Protein AF-A0A349FBI1-F1 (afdb_monomer_lite)

pLDDT: mean 96.88, std 2.59, range [74.94, 98.62]

Structure (mmCIF, N/CA/C/O back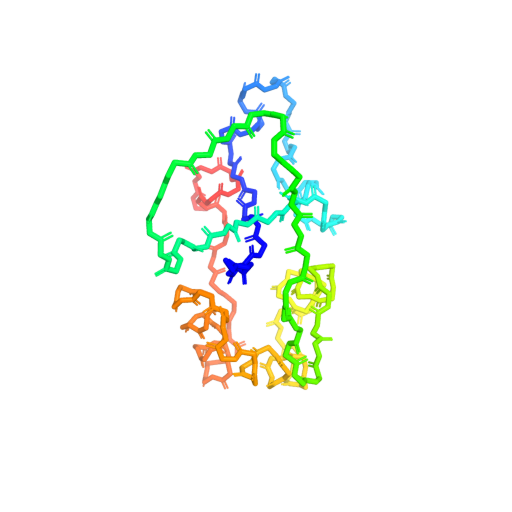bone):
data_AF-A0A349FBI1-F1
#
_entry.id   AF-A0A349FBI1-F1
#
loop_
_atom_site.group_PDB
_atom_site.id
_atom_site.type_symbol
_atom_site.label_atom_id
_atom_site.label_alt_id
_atom_site.label_comp_id
_atom_site.label_asym_id
_atom_site.label_entity_id
_atom_site.label_seq_id
_atom_site.pdbx_PDB_ins_code
_atom_site.Cartn_x
_atom_site.Cartn_y
_atom_site.Cartn_z
_atom_site.occupancy
_atom_site.B_iso_or_equiv
_atom_site.auth_seq_id
_atom_site.auth_comp_id
_atom_site.auth_asym_id
_atom_site.auth_atom_id
_atom_site.pdbx_PDB_model_num
ATOM 1 N N . GLU A 1 1 ? 2.404 -11.774 -8.872 1.00 97.81 1 GLU A N 1
ATOM 2 C CA . GLU A 1 1 ? 1.086 -11.315 -8.364 1.00 97.81 1 GLU A CA 1
ATOM 3 C C . GLU A 1 1 ? 1.246 -10.027 -7.566 1.00 97.81 1 GLU A C 1
ATOM 5 O O . GLU A 1 1 ? 2.185 -9.951 -6.780 1.00 97.81 1 GLU A O 1
ATOM 10 N N . VAL A 1 2 ? 0.395 -9.016 -7.785 1.00 98.19 2 VAL A N 1
ATOM 11 C CA . VAL A 1 2 ? 0.408 -7.776 -6.982 1.00 98.19 2 VAL A CA 1
ATOM 12 C C . VAL A 1 2 ? 0.009 -8.120 -5.550 1.00 98.19 2 VAL A C 1
ATOM 14 O O . VAL A 1 2 ? -1.074 -8.650 -5.333 1.00 98.19 2 VAL A O 1
ATOM 17 N N . SER A 1 3 ? 0.881 -7.839 -4.581 1.00 97.88 3 SER A N 1
ATOM 18 C CA . SER A 1 3 ? 0.675 -8.268 -3.192 1.00 97.88 3 SER A CA 1
ATOM 19 C C . SER A 1 3 ? 0.282 -7.144 -2.241 1.00 97.88 3 SER A C 1
ATOM 21 O O . SER A 1 3 ? -0.343 -7.408 -1.225 1.00 97.88 3 SER A O 1
ATOM 23 N N . GLN A 1 4 ? 0.721 -5.912 -2.495 1.00 98.25 4 GLN A N 1
ATOM 24 C CA . GLN A 1 4 ? 0.418 -4.747 -1.656 1.00 98.25 4 GLN A CA 1
ATOM 25 C C . GLN A 1 4 ? 0.873 -3.458 -2.349 1.00 98.25 4 GLN A C 1
ATOM 27 O O . GLN A 1 4 ? 1.809 -3.506 -3.160 1.00 98.25 4 GLN A O 1
ATOM 32 N N . PRO A 1 5 ? 0.319 -2.298 -1.969 1.00 98.25 5 PRO A N 1
ATOM 33 C CA . PRO A 1 5 ? 0.992 -1.031 -2.186 1.00 98.25 5 PRO A CA 1
ATOM 34 C C . PRO A 1 5 ? 2.360 -0.995 -1.498 1.00 98.25 5 PRO A C 1
ATOM 36 O O . PRO A 1 5 ? 2.612 -1.658 -0.481 1.00 98.25 5 PRO A O 1
ATOM 39 N N . ARG A 1 6 ? 3.272 -0.202 -2.052 1.00 97.88 6 ARG A N 1
ATOM 40 C CA . ARG A 1 6 ? 4.575 0.030 -1.431 1.00 97.88 6 ARG A CA 1
ATOM 41 C C . ARG A 1 6 ? 4.407 1.074 -0.332 1.00 97.88 6 ARG A C 1
ATOM 43 O O . ARG A 1 6 ? 4.075 2.212 -0.615 1.00 97.88 6 ARG A O 1
ATOM 50 N N . SER A 1 7 ? 4.681 0.725 0.919 1.00 97.44 7 SER A N 1
ATOM 51 C CA . SER A 1 7 ? 4.664 1.707 2.007 1.00 97.44 7 SER A CA 1
ATOM 52 C C . SER A 1 7 ? 5.851 2.674 1.854 1.00 97.44 7 SER A C 1
ATOM 54 O O . SER A 1 7 ? 7.000 2.214 1.827 1.00 97.44 7 SER A O 1
ATOM 56 N N . PRO A 1 8 ? 5.627 3.996 1.738 1.00 97.25 8 PRO A N 1
ATOM 57 C CA . PRO A 1 8 ? 6.712 4.972 1.744 1.00 97.25 8 PRO A CA 1
ATOM 58 C C . PRO A 1 8 ? 7.524 4.892 3.040 1.00 97.25 8 PRO A C 1
ATOM 60 O O . PRO A 1 8 ? 7.003 4.489 4.085 1.00 97.25 8 PRO A O 1
ATOM 63 N N . CYS A 1 9 ? 8.806 5.249 2.976 1.00 97.12 9 CYS A N 1
ATOM 64 C CA . CYS A 1 9 ? 9.685 5.253 4.139 1.00 97.12 9 CYS A CA 1
ATOM 65 C C . CYS A 1 9 ? 10.677 6.415 4.093 1.00 97.12 9 CYS A C 1
ATOM 67 O O . CYS A 1 9 ? 11.024 6.898 3.017 1.00 97.12 9 CYS A O 1
ATOM 69 N N . MET A 1 10 ? 11.173 6.805 5.262 1.00 96.75 10 MET A N 1
ATOM 70 C CA . MET A 1 10 ? 12.085 7.930 5.492 1.00 96.75 10 MET A CA 1
ATOM 71 C C . MET A 1 10 ? 13.345 7.931 4.607 1.00 96.75 10 MET A C 1
ATOM 73 O O . MET A 1 10 ? 13.846 8.986 4.224 1.00 96.75 10 MET A O 1
ATOM 77 N N . LYS A 1 11 ? 13.829 6.751 4.193 1.00 95.88 11 LYS A N 1
ATOM 78 C CA . LYS A 1 11 ? 14.963 6.638 3.258 1.00 95.88 11 LYS A CA 1
ATOM 79 C C . LYS A 1 11 ? 14.692 7.312 1.906 1.00 95.88 11 LYS A C 1
ATOM 81 O O . LYS A 1 11 ? 15.643 7.664 1.219 1.00 95.88 11 LYS A O 1
ATOM 86 N N . LEU A 1 12 ? 13.427 7.481 1.504 1.00 96.00 12 LEU A N 1
ATOM 87 C CA . LEU A 1 12 ? 13.064 8.252 0.311 1.00 96.00 12 LEU A CA 1
ATOM 88 C C . LEU A 1 12 ? 13.376 9.735 0.513 1.00 96.00 12 LEU A C 1
ATOM 90 O O . LEU A 1 12 ? 14.082 10.304 -0.312 1.00 96.00 12 LEU A O 1
ATOM 94 N N . SER A 1 13 ? 12.930 10.317 1.626 1.00 95.75 13 SER A N 1
ATOM 95 C CA . SER A 1 13 ? 13.224 11.705 1.994 1.00 95.75 13 SER A CA 1
ATOM 96 C C . SER A 1 13 ? 14.733 11.964 2.013 1.00 95.75 13 SER A C 1
ATOM 98 O O . SER A 1 13 ? 15.210 12.894 1.371 1.00 95.75 13 SER A O 1
ATOM 100 N N . GLN A 1 14 ? 15.508 11.062 2.634 1.00 95.56 14 GLN A N 1
ATOM 101 C CA . GLN A 1 14 ? 16.975 11.139 2.659 1.00 95.56 14 GLN A CA 1
ATOM 102 C C . GLN A 1 14 ? 17.606 11.034 1.267 1.00 95.56 14 GLN A C 1
ATOM 104 O O . GLN A 1 14 ? 18.472 11.830 0.919 1.00 95.56 14 GLN A O 1
ATOM 109 N N . ARG A 1 15 ? 17.181 10.050 0.462 1.00 96.56 15 ARG A N 1
ATOM 110 C CA . ARG A 1 15 ? 17.745 9.806 -0.874 1.00 96.56 15 ARG A CA 1
ATOM 111 C C . ARG A 1 15 ? 17.572 11.005 -1.800 1.00 96.56 15 ARG A C 1
ATOM 113 O O . ARG A 1 15 ? 18.438 11.239 -2.636 1.00 96.56 15 ARG A O 1
ATOM 120 N N . TRP A 1 16 ? 16.449 11.706 -1.682 1.00 96.25 16 TRP A N 1
ATOM 121 C CA . TRP A 1 16 ? 16.109 12.827 -2.554 1.00 96.25 16 TRP A CA 1
ATOM 122 C C . TRP A 1 16 ? 16.430 1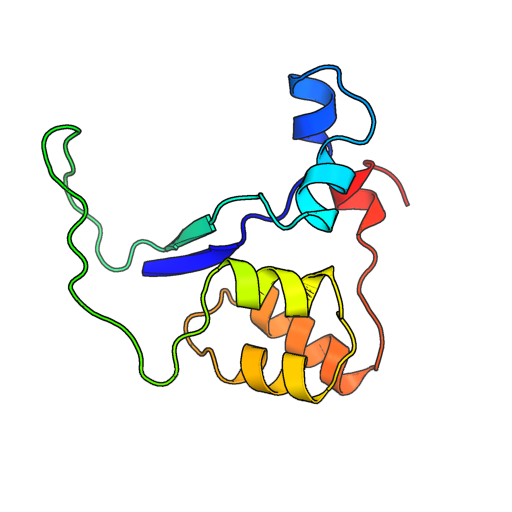4.194 -1.943 1.00 96.25 16 TRP A C 1
ATOM 124 O O . TRP A 1 16 ? 16.330 15.191 -2.648 1.00 96.25 16 TRP A O 1
ATOM 134 N N . GLY A 1 17 ? 16.828 14.252 -0.668 1.00 96.25 17 GLY A N 1
ATOM 135 C CA . GLY A 1 17 ? 17.081 15.513 0.033 1.00 96.25 17 GLY A CA 1
ATOM 136 C C . GLY A 1 17 ? 15.826 16.374 0.201 1.00 96.25 17 GLY A C 1
ATOM 137 O O . GLY A 1 17 ? 15.936 17.590 0.307 1.00 96.25 17 GLY A O 1
ATOM 138 N N . VAL A 1 18 ? 14.642 15.753 0.193 1.00 96.81 18 VAL A N 1
ATOM 139 C CA . VAL A 1 18 ? 13.347 16.432 0.331 1.00 96.81 18 VAL A CA 1
ATOM 140 C C . VAL A 1 18 ? 12.733 16.012 1.659 1.00 96.81 18 VAL A C 1
ATOM 142 O O . VAL A 1 18 ? 12.358 14.852 1.844 1.00 96.81 18 VAL A O 1
ATOM 145 N N . GLU A 1 19 ? 12.668 16.949 2.600 1.00 94.50 19 GLU A N 1
ATOM 146 C CA . GLU A 1 19 ? 12.025 16.740 3.895 1.00 94.50 19 GLU A CA 1
ATOM 147 C C . GLU A 1 19 ? 10.539 16.399 3.711 1.00 94.50 19 GLU A C 1
ATOM 149 O O . GLU A 1 19 ? 9.891 16.904 2.802 1.00 94.50 19 GLU A O 1
ATOM 154 N N . GLY A 1 20 ? 10.008 15.485 4.527 1.00 95.25 20 GLY A N 1
ATOM 155 C CA . GLY A 1 20 ? 8.595 15.093 4.453 1.00 95.25 20 GLY A CA 1
ATOM 156 C C . GLY A 1 20 ? 8.193 14.251 3.235 1.00 95.25 20 GLY A C 1
ATOM 157 O O . GLY A 1 20 ? 7.088 13.726 3.221 1.00 95.25 20 GLY A O 1
ATOM 158 N N . PHE A 1 21 ? 9.079 14.001 2.264 1.00 96.81 21 PHE A N 1
ATOM 159 C CA . PHE A 1 21 ? 8.693 13.346 1.006 1.00 96.81 21 PHE A CA 1
ATOM 160 C C . PHE A 1 21 ? 8.024 11.969 1.176 1.00 96.81 21 PHE A C 1
ATOM 162 O O . PHE A 1 21 ? 7.103 11.608 0.445 1.00 96.81 21 PHE A O 1
ATOM 169 N N . SER A 1 22 ? 8.463 11.179 2.156 1.00 97.12 22 SER A N 1
ATOM 170 C CA . SER A 1 22 ? 7.822 9.914 2.528 1.00 97.12 22 SER A CA 1
ATOM 171 C C . SER A 1 22 ? 6.370 10.080 2.996 1.00 97.12 22 SER A C 1
ATOM 173 O O . SER A 1 22 ? 5.553 9.208 2.698 1.00 97.12 22 SER A O 1
ATOM 175 N N . ILE A 1 23 ? 6.062 11.158 3.719 1.00 97.25 23 ILE A N 1
ATOM 176 C CA . ILE A 1 23 ? 4.718 11.503 4.195 1.00 97.25 23 ILE A CA 1
ATOM 177 C C . ILE A 1 23 ? 3.868 11.917 3.001 1.00 97.25 23 ILE A C 1
ATOM 179 O O . ILE A 1 23 ? 2.864 11.265 2.731 1.00 97.25 23 ILE A O 1
ATOM 183 N N . ASP A 1 24 ? 4.349 12.875 2.205 1.00 97.12 24 ASP A N 1
ATOM 184 C CA . ASP A 1 24 ? 3.630 13.378 1.031 1.00 97.12 24 ASP A CA 1
ATOM 185 C C . ASP A 1 24 ? 3.235 12.240 0.084 1.00 97.12 24 ASP A C 1
ATOM 187 O O . ASP A 1 24 ? 2.091 12.140 -0.355 1.00 97.12 24 ASP A O 1
ATOM 191 N N . MET A 1 25 ? 4.172 11.325 -0.201 1.00 97.19 25 MET A N 1
ATOM 192 C CA . MET A 1 25 ? 3.917 10.155 -1.045 1.00 97.19 25 MET A CA 1
ATOM 193 C C . MET A 1 25 ? 2.830 9.228 -0.487 1.00 97.19 25 MET A C 1
ATOM 195 O O . MET A 1 25 ? 2.134 8.574 -1.271 1.00 97.19 25 MET A O 1
ATOM 199 N N . GLN A 1 26 ? 2.728 9.113 0.839 1.00 97.75 26 GLN A N 1
ATOM 200 C CA . GLN A 1 26 ? 1.696 8.313 1.489 1.00 97.75 26 GLN A CA 1
ATOM 201 C C . GLN A 1 26 ? 0.345 9.019 1.412 1.00 97.75 26 GLN A C 1
ATOM 203 O O . GLN A 1 26 ? -0.627 8.391 0.996 1.00 97.75 26 GLN A O 1
ATOM 208 N N . ASP A 1 27 ? 0.311 10.305 1.747 1.00 96.88 27 ASP A N 1
ATOM 209 C CA . ASP A 1 27 ? -0.910 11.107 1.821 1.00 96.88 27 ASP A CA 1
ATOM 210 C C . ASP A 1 27 ? -1.611 11.179 0.463 1.00 96.88 27 ASP A C 1
ATOM 212 O O . ASP A 1 27 ? -2.824 10.999 0.369 1.00 96.88 27 ASP A O 1
ATOM 216 N N . VAL A 1 28 ? -0.847 11.322 -0.626 1.00 96.19 28 VAL A N 1
ATOM 217 C CA . VAL A 1 28 ? -1.412 11.329 -1.987 1.00 96.19 28 VAL A CA 1
ATOM 218 C C . VAL A 1 28 ? -1.540 9.936 -2.611 1.00 96.19 28 VAL A C 1
ATOM 220 O O . VAL A 1 28 ? -1.902 9.818 -3.782 1.00 96.19 28 VAL A O 1
ATOM 223 N N . SER A 1 29 ? -1.214 8.866 -1.875 1.00 96.50 29 SER A N 1
ATOM 224 C CA . SER A 1 29 ? -1.324 7.469 -2.325 1.00 96.50 29 SER A CA 1
ATOM 225 C C . SER A 1 29 ? -0.540 7.118 -3.607 1.00 96.50 29 SER A C 1
ATOM 227 O O . SER A 1 29 ? -0.838 6.132 -4.288 1.00 96.50 29 SER A O 1
ATOM 229 N N . ARG A 1 30 ? 0.513 7.879 -3.943 1.00 94.75 30 ARG A N 1
ATOM 230 C CA . ARG A 1 30 ? 1.351 7.677 -5.147 1.00 94.75 30 ARG A CA 1
ATOM 231 C C . ARG A 1 30 ? 2.653 6.961 -4.813 1.00 94.75 30 ARG A C 1
ATOM 233 O O . ARG A 1 30 ? 3.746 7.501 -4.961 1.00 94.75 30 ARG A O 1
ATOM 240 N N . CYS A 1 31 ? 2.537 5.718 -4.367 1.00 93.06 31 CYS A N 1
ATOM 241 C CA . CYS A 1 31 ? 3.675 4.963 -3.849 1.00 93.06 31 CYS A CA 1
ATOM 242 C C . CYS A 1 31 ? 4.083 3.744 -4.695 1.00 93.06 31 CYS A C 1
ATOM 244 O O . CYS A 1 31 ? 5.144 3.167 -4.459 1.00 93.06 31 CYS A O 1
ATOM 246 N N . GLY A 1 32 ? 3.298 3.380 -5.714 1.00 97.00 32 GLY A N 1
ATOM 247 C CA . GLY A 1 32 ? 3.503 2.156 -6.493 1.00 97.00 32 GLY A CA 1
ATOM 248 C C . GLY A 1 32 ? 3.110 0.899 -5.709 1.00 97.00 32 GLY A C 1
ATOM 249 O O . GLY A 1 32 ? 2.424 0.965 -4.689 1.00 97.00 32 GLY A O 1
ATOM 250 N N . TRP A 1 33 ? 3.535 -0.272 -6.178 1.00 98.38 33 TRP A N 1
ATOM 251 C CA . TRP A 1 33 ? 3.167 -1.558 -5.579 1.00 98.38 33 TRP A CA 1
ATOM 252 C C . TRP A 1 33 ? 4.314 -2.563 -5.619 1.00 98.38 33 TRP A C 1
ATOM 254 O O . TRP A 1 33 ? 5.321 -2.369 -6.299 1.00 98.38 33 TRP A O 1
ATOM 264 N N . LEU A 1 34 ? 4.150 -3.641 -4.858 1.00 98.38 34 LEU A N 1
ATOM 265 C CA . LEU A 1 34 ? 5.071 -4.769 -4.808 1.00 98.38 34 LEU A CA 1
ATOM 266 C C . LEU A 1 34 ? 4.413 -6.017 -5.395 1.00 98.38 34 LEU A C 1
ATOM 268 O O . LEU A 1 34 ? 3.194 -6.201 -5.303 1.00 98.38 34 LEU A O 1
ATOM 272 N N . TYR A 1 35 ? 5.245 -6.885 -5.962 1.00 98.25 35 TYR A N 1
ATOM 273 C CA . TYR A 1 35 ? 4.845 -8.209 -6.413 1.00 98.25 35 TYR A CA 1
ATOM 274 C C . TYR A 1 35 ? 5.380 -9.280 -5.468 1.00 98.25 35 TYR A C 1
ATOM 276 O O . TYR A 1 35 ? 6.518 -9.195 -5.008 1.00 98.25 35 TYR A O 1
ATOM 284 N N . ARG A 1 36 ? 4.599 -10.343 -5.265 1.00 97.94 36 ARG A N 1
ATOM 285 C CA . ARG A 1 36 ? 5.142 -11.645 -4.866 1.00 97.94 36 ARG A CA 1
ATOM 286 C C . ARG A 1 36 ? 5.407 -12.503 -6.100 1.00 97.94 36 ARG A C 1
ATOM 288 O O . ARG A 1 36 ? 4.615 -12.493 -7.054 1.00 97.94 36 ARG A O 1
ATOM 295 N N . VAL A 1 37 ? 6.503 -13.254 -6.058 1.00 98.12 37 VAL A N 1
ATOM 296 C CA . VAL A 1 37 ? 6.840 -14.265 -7.063 1.00 98.12 37 VAL A CA 1
ATOM 297 C C . VAL A 1 37 ? 6.006 -15.508 -6.768 1.00 98.12 37 VAL A C 1
ATOM 299 O O . VAL A 1 37 ? 6.162 -16.110 -5.712 1.00 98.12 37 VAL A O 1
ATOM 302 N N . ILE A 1 38 ? 5.095 -15.853 -7.678 1.00 97.69 38 ILE A N 1
ATOM 303 C CA . ILE A 1 38 ? 4.277 -17.074 -7.573 1.00 97.69 38 ILE A CA 1
ATOM 304 C C . ILE A 1 38 ? 5.083 -18.281 -8.046 1.00 97.69 38 ILE A C 1
ATOM 306 O O . ILE A 1 38 ? 5.120 -19.309 -7.382 1.00 97.69 38 ILE A O 1
ATOM 310 N N . GLN A 1 39 ? 5.783 -18.113 -9.166 1.00 98.06 39 GLN A N 1
ATOM 311 C CA . GLN A 1 39 ? 6.671 -19.107 -9.740 1.00 98.06 39 GLN A CA 1
ATOM 312 C C . GLN A 1 39 ? 7.959 -18.404 -10.192 1.00 98.06 39 GLN A C 1
ATOM 314 O O . GLN A 1 39 ? 7.876 -17.454 -10.974 1.00 98.06 39 GLN A O 1
ATOM 319 N N . PRO A 1 40 ? 9.138 -18.811 -9.691 1.00 98.44 40 PRO A N 1
ATOM 320 C CA . PRO A 1 40 ? 10.416 -18.310 -10.186 1.00 98.44 40 PRO A CA 1
ATOM 321 C C . PRO A 1 40 ? 10.659 -18.712 -11.646 1.00 98.44 40 PRO A C 1
ATOM 323 O O . PRO A 1 40 ? 10.210 -19.765 -12.095 1.00 98.44 40 PRO A O 1
ATOM 326 N N . GLY A 1 41 ? 11.415 -17.894 -12.374 1.00 97.69 41 GLY A N 1
ATOM 327 C CA . GLY A 1 41 ? 11.758 -18.140 -13.770 1.00 97.69 41 GLY A CA 1
ATOM 328 C C . GLY A 1 41 ? 12.679 -17.060 -14.330 1.00 97.69 41 GLY A C 1
ATOM 329 O O . GLY A 1 41 ? 13.019 -16.101 -13.634 1.00 97.69 41 GLY A O 1
ATOM 330 N N . MET A 1 42 ? 13.083 -17.230 -15.587 1.00 98.19 42 MET A N 1
ATOM 331 C CA . MET A 1 42 ? 13.860 -16.231 -16.321 1.00 98.19 42 MET A CA 1
ATOM 332 C C . MET A 1 42 ? 12.938 -15.124 -16.837 1.00 98.19 42 MET A C 1
ATOM 334 O O . MET A 1 42 ? 11.819 -15.402 -17.262 1.00 98.19 42 MET A O 1
ATOM 338 N N . VAL A 1 43 ? 13.418 -13.883 -16.805 1.00 97.44 43 VAL A N 1
ATOM 339 C CA . VAL A 1 43 ? 12.709 -12.701 -17.315 1.00 97.44 43 VAL A CA 1
ATOM 340 C C . VAL A 1 43 ? 13.662 -11.842 -18.140 1.00 97.44 43 VAL A C 1
ATOM 342 O O . VAL A 1 43 ? 14.861 -11.803 -17.853 1.00 97.44 43 VAL A O 1
ATOM 345 N N . SER A 1 44 ? 13.134 -11.132 -19.133 1.00 98.25 44 SER A N 1
ATOM 346 C CA . SER A 1 44 ? 13.877 -10.177 -19.957 1.00 98.25 44 SER A CA 1
ATOM 347 C C . SER A 1 44 ? 13.202 -8.808 -19.983 1.00 98.25 44 SER A C 1
ATOM 349 O O . SER A 1 44 ? 11.991 -8.692 -19.828 1.00 98.25 44 SER A O 1
ATOM 351 N N . VAL A 1 45 ? 13.979 -7.757 -20.258 1.00 97.88 45 VAL A N 1
ATOM 352 C CA . VAL A 1 45 ? 13.447 -6.408 -20.539 1.00 97.88 45 VAL A CA 1
ATOM 353 C C . VAL A 1 45 ? 12.643 -6.347 -21.843 1.00 97.88 45 VAL A C 1
ATOM 355 O O . VAL A 1 45 ? 11.875 -5.411 -22.040 1.00 97.88 45 VAL A O 1
ATOM 358 N N . ASN A 1 46 ? 12.818 -7.341 -22.720 1.00 98.12 46 ASN A N 1
ATOM 359 C CA . ASN A 1 46 ? 12.061 -7.483 -23.964 1.00 98.12 46 ASN A CA 1
ATOM 360 C C . ASN A 1 46 ? 10.742 -8.248 -23.767 1.00 98.12 46 ASN A C 1
ATOM 362 O O . ASN A 1 46 ? 9.913 -8.260 -24.677 1.00 98.12 46 ASN A O 1
ATOM 366 N N . ASP A 1 47 ? 10.545 -8.877 -22.604 1.00 97.31 47 ASP A N 1
ATOM 367 C CA . ASP A 1 47 ? 9.326 -9.621 -22.304 1.00 97.31 47 ASP A CA 1
ATOM 368 C C . ASP A 1 47 ? 8.292 -8.680 -21.668 1.00 97.31 47 ASP A C 1
ATOM 370 O O . ASP A 1 47 ? 8.583 -8.019 -20.664 1.00 97.31 47 ASP A O 1
ATOM 374 N N . PRO A 1 48 ? 7.065 -8.596 -22.207 1.00 97.44 48 PRO A N 1
ATOM 375 C CA . PRO A 1 48 ? 6.040 -7.744 -21.631 1.00 97.44 48 PRO A CA 1
ATOM 376 C C . PRO A 1 48 ? 5.450 -8.352 -20.352 1.00 97.44 48 PRO A C 1
ATOM 378 O O . PRO A 1 48 ? 5.364 -9.569 -20.184 1.00 97.44 48 PRO A O 1
ATOM 381 N N . LEU A 1 49 ? 4.922 -7.491 -19.478 1.00 97.62 49 LEU A N 1
ATOM 382 C CA . LEU A 1 49 ? 4.001 -7.928 -18.430 1.00 97.62 49 LEU A CA 1
ATOM 383 C C . LEU A 1 49 ? 2.622 -8.182 -19.044 1.00 97.62 49 LEU A C 1
ATOM 385 O O . LEU A 1 49 ? 1.973 -7.257 -19.529 1.00 97.62 49 LEU A O 1
ATOM 389 N N . VAL A 1 50 ? 2.160 -9.429 -18.979 1.00 97.81 50 VAL A N 1
ATOM 390 C CA . VAL A 1 50 ? 0.832 -9.827 -19.456 1.00 97.81 50 VAL A CA 1
ATOM 391 C C . VAL A 1 50 ? -0.075 -10.098 -18.261 1.00 97.81 50 VAL A C 1
ATOM 393 O O . VAL A 1 50 ? 0.266 -10.867 -17.361 1.00 97.81 50 VAL A O 1
ATOM 396 N N . LEU A 1 51 ? -1.246 -9.460 -18.240 1.00 97.75 51 LEU A N 1
ATOM 397 C CA . LEU A 1 51 ? -2.279 -9.755 -17.253 1.00 97.75 51 LEU A CA 1
ATOM 398 C C . LEU A 1 51 ? -2.944 -11.088 -17.609 1.00 97.75 51 LEU A C 1
ATOM 400 O O . LEU A 1 51 ? -3.712 -11.156 -18.562 1.00 97.75 51 LEU A O 1
ATOM 404 N N . ILE A 1 52 ? -2.656 -12.126 -16.829 1.00 97.56 52 ILE A N 1
ATOM 405 C CA . ILE A 1 52 ? -3.221 -13.470 -17.031 1.00 97.56 52 ILE A CA 1
ATOM 406 C C . ILE A 1 52 ? -4.487 -13.719 -16.207 1.00 97.56 52 ILE A C 1
ATOM 408 O O . ILE A 1 52 ? -5.307 -14.554 -16.566 1.00 97.56 52 ILE A O 1
ATOM 412 N N . GLU A 1 53 ? -4.638 -13.007 -15.092 1.00 96.75 53 GLU A N 1
ATOM 413 C CA . GLU A 1 53 ? -5.701 -13.252 -14.126 1.00 96.75 53 GLU A CA 1
ATOM 414 C C . GLU A 1 53 ? -6.064 -11.955 -13.403 1.00 96.75 53 GLU A C 1
ATOM 416 O O . GLU A 1 53 ? -5.195 -11.152 -13.049 1.00 96.75 53 GLU A O 1
ATOM 421 N N . ARG A 1 54 ? -7.358 -11.773 -13.146 1.00 96.50 54 ARG A N 1
ATOM 422 C CA . ARG A 1 54 ? -7.897 -10.743 -12.266 1.00 96.50 54 ARG A CA 1
ATOM 423 C C . ARG A 1 54 ? -8.873 -11.425 -11.320 1.00 96.50 54 ARG A C 1
ATOM 425 O O . ARG A 1 54 ? -9.763 -12.125 -11.784 1.00 96.50 54 ARG A O 1
ATOM 432 N N . VAL A 1 55 ? -8.686 -11.219 -10.021 1.00 93.88 55 VAL A N 1
ATOM 433 C CA . VAL A 1 55 ? -9.597 -11.760 -9.008 1.00 93.88 55 VAL A CA 1
ATOM 434 C C . VAL A 1 55 ? -10.983 -11.133 -9.106 1.00 93.88 55 VAL A C 1
ATOM 436 O O . VAL A 1 55 ? -11.124 -10.004 -9.586 1.00 93.88 55 VAL A O 1
ATOM 439 N N . ASP A 1 56 ? -11.978 -11.842 -8.583 1.00 92.38 56 ASP A N 1
ATOM 440 C CA . ASP A 1 56 ? -13.320 -11.306 -8.385 1.00 92.38 56 ASP A CA 1
ATOM 441 C C . ASP A 1 56 ? -13.298 -10.125 -7.405 1.00 92.38 56 ASP A C 1
ATOM 443 O O . ASP A 1 56 ? -12.523 -10.106 -6.446 1.00 92.38 56 ASP A O 1
ATOM 447 N N . ASN A 1 57 ? -14.166 -9.136 -7.642 1.00 91.44 57 ASN A N 1
ATOM 448 C CA . ASN A 1 57 ? -14.265 -7.904 -6.84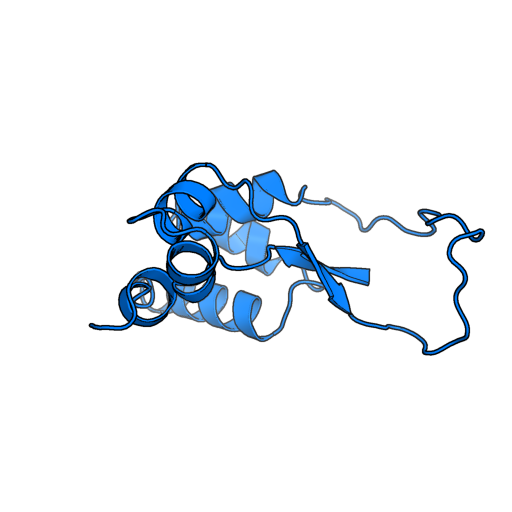6 1.00 91.44 57 ASN A CA 1
ATOM 449 C C . ASN A 1 57 ? -12.900 -7.223 -6.590 1.00 91.44 57 ASN A C 1
ATOM 451 O O . ASN A 1 57 ? -12.513 -6.999 -5.435 1.00 91.44 57 ASN A O 1
ATOM 455 N N . PRO A 1 58 ? -12.138 -6.904 -7.653 1.00 95.62 58 PRO A N 1
ATOM 456 C CA . PRO A 1 58 ? -10.785 -6.394 -7.509 1.00 95.62 58 PRO A CA 1
ATOM 457 C C . PRO A 1 58 ? -10.795 -4.964 -6.963 1.00 95.62 58 PRO A C 1
ATOM 459 O O . PRO A 1 58 ? -11.468 -4.085 -7.505 1.00 95.62 58 PRO A O 1
ATOM 462 N N . LEU A 1 59 ? -9.963 -4.694 -5.958 1.00 97.38 59 LEU A N 1
ATOM 463 C CA . LEU A 1 59 ? -9.601 -3.322 -5.604 1.00 97.38 59 LEU A CA 1
ATOM 464 C C . LEU A 1 59 ? -8.396 -2.862 -6.433 1.00 97.38 59 LEU A C 1
ATOM 466 O O . LEU A 1 59 ? -7.433 -3.605 -6.638 1.00 97.38 59 LEU A O 1
ATOM 470 N N . SER A 1 60 ? -8.430 -1.615 -6.907 1.00 97.44 60 SER A N 1
ATOM 471 C CA . SER A 1 60 ? -7.246 -0.988 -7.500 1.00 97.44 60 SER A CA 1
ATOM 472 C C . SER A 1 60 ? -6.189 -0.711 -6.423 1.00 97.44 60 SER A C 1
ATOM 474 O O . SER A 1 60 ? -6.503 -0.603 -5.239 1.00 97.44 60 SER A O 1
ATOM 476 N N . VAL A 1 61 ? -4.924 -0.543 -6.823 1.00 97.94 61 VAL A N 1
ATOM 477 C CA . VAL A 1 61 ? -3.851 -0.170 -5.879 1.00 97.94 61 VAL A CA 1
ATOM 478 C C . VAL A 1 61 ? -4.184 1.143 -5.161 1.00 97.94 61 VAL A C 1
ATOM 480 O O . VAL A 1 61 ? -3.992 1.234 -3.953 1.00 97.94 61 VAL A O 1
ATOM 483 N N . LEU A 1 62 ? -4.738 2.123 -5.882 1.00 97.88 62 LEU A N 1
ATOM 484 C CA . LEU A 1 62 ? -5.167 3.399 -5.307 1.00 97.88 62 LEU A CA 1
ATOM 485 C C . LEU A 1 62 ? -6.271 3.199 -4.260 1.00 97.88 62 LEU A C 1
ATOM 487 O O . LEU A 1 62 ? -6.132 3.669 -3.138 1.00 97.88 62 LEU A O 1
ATOM 491 N N . ALA A 1 63 ? -7.299 2.415 -4.589 1.00 97.56 63 ALA A N 1
ATOM 492 C CA . ALA A 1 63 ? -8.403 2.102 -3.687 1.00 97.56 63 ALA A CA 1
ATOM 493 C C . ALA A 1 63 ? -7.929 1.417 -2.390 1.00 97.56 63 ALA A C 1
ATOM 495 O O . ALA A 1 63 ? -8.492 1.661 -1.320 1.00 97.56 63 ALA A O 1
ATOM 496 N N . VAL A 1 64 ? -6.897 0.568 -2.476 1.00 98.12 64 VAL A N 1
ATOM 497 C CA . VAL A 1 64 ? -6.261 -0.049 -1.302 1.00 98.12 64 VAL A CA 1
ATOM 498 C C . VAL A 1 64 ? -5.506 0.993 -0.471 1.00 98.12 64 VAL A C 1
ATOM 500 O O . VAL A 1 64 ? -5.641 0.994 0.751 1.00 98.12 64 VAL A O 1
ATOM 503 N N . CYS A 1 65 ? -4.738 1.888 -1.103 1.00 98.25 65 CYS A N 1
ATOM 504 C CA . CYS A 1 65 ? -4.036 2.970 -0.406 1.00 98.25 65 CYS A CA 1
ATOM 505 C C . CYS A 1 65 ? -4.997 3.925 0.308 1.00 98.25 65 CYS A C 1
ATOM 507 O O . CYS A 1 65 ? -4.786 4.212 1.479 1.00 98.25 65 CYS A O 1
ATOM 509 N N . GLU A 1 66 ? -6.060 4.374 -0.358 1.00 97.44 66 GLU A N 1
ATOM 510 C CA . GLU A 1 66 ? -7.035 5.314 0.212 1.00 97.44 66 GLU A CA 1
ATOM 511 C C . GLU A 1 66 ? -7.700 4.736 1.466 1.00 97.44 66 GLU A C 1
ATOM 513 O O . GLU A 1 66 ? -7.784 5.409 2.487 1.00 97.44 66 GLU A O 1
ATOM 518 N N . ARG A 1 67 ? -8.077 3.451 1.440 1.00 97.88 67 ARG A N 1
ATOM 519 C CA . ARG A 1 67 ? -8.654 2.761 2.607 1.00 97.88 67 ARG A CA 1
ATOM 520 C C . ARG A 1 67 ? -7.638 2.520 3.721 1.00 97.88 67 ARG A C 1
ATOM 522 O O . ARG A 1 67 ? -7.986 2.569 4.891 1.00 97.88 67 ARG A O 1
ATOM 529 N N . TYR A 1 68 ? -6.390 2.200 3.383 1.00 98.00 68 TYR A N 1
ATOM 530 C CA . TYR A 1 68 ? -5.396 1.832 4.394 1.00 98.00 68 TYR A CA 1
ATOM 531 C C . TYR A 1 68 ? -4.683 3.041 5.011 1.00 98.00 68 TYR A C 1
ATOM 533 O O . TYR A 1 68 ? -4.329 2.986 6.189 1.00 98.00 68 TYR A O 1
ATOM 541 N N . PHE A 1 69 ? -4.430 4.093 4.231 1.00 97.50 69 PHE A N 1
ATOM 542 C CA . PHE A 1 69 ? -3.723 5.302 4.660 1.00 97.50 69 PHE A CA 1
ATOM 543 C C . PHE A 1 69 ? -4.658 6.493 4.873 1.00 97.50 69 PHE A C 1
ATOM 545 O O . PHE A 1 69 ? -4.498 7.191 5.868 1.00 97.50 69 PHE A O 1
ATOM 552 N N . GLY A 1 70 ? -5.608 6.721 3.961 1.00 96.44 70 GLY A N 1
ATOM 553 C CA . GLY A 1 70 ? -6.478 7.901 3.977 1.00 96.44 70 GLY A CA 1
ATOM 554 C C . GLY A 1 70 ? -7.630 7.809 4.979 1.00 96.44 70 GLY A C 1
ATOM 555 O O . GLY A 1 70 ? -7.914 8.786 5.663 1.00 96.44 70 GLY A O 1
ATOM 556 N N . ASP A 1 71 ? -8.256 6.636 5.102 1.00 97.38 71 ASP A N 1
ATOM 557 C CA . ASP A 1 71 ? -9.361 6.387 6.041 1.00 97.38 71 ASP A CA 1
ATOM 558 C C . ASP A 1 71 ? -9.150 5.083 6.848 1.00 97.38 71 ASP A C 1
ATOM 560 O O . ASP A 1 71 ? -9.901 4.110 6.721 1.00 97.38 71 ASP A O 1
ATOM 564 N N . PRO A 1 72 ? -8.075 5.015 7.661 1.00 97.50 72 PRO A N 1
ATOM 565 C CA . PRO A 1 72 ? -7.499 3.766 8.168 1.00 97.50 72 PRO A CA 1
ATOM 566 C C . PRO A 1 72 ? -8.362 3.007 9.185 1.00 97.50 72 PRO A C 1
ATOM 568 O O . PRO A 1 72 ? -8.031 1.858 9.487 1.00 97.50 72 PRO A O 1
ATOM 571 N N . LEU A 1 73 ? -9.413 3.629 9.729 1.00 98.31 73 LEU A N 1
ATOM 572 C CA . LEU A 1 73 ? -10.316 3.049 10.733 1.00 98.31 73 LEU A CA 1
ATOM 573 C C . LEU A 1 73 ? -11.751 2.869 10.228 1.00 98.31 73 LEU A C 1
ATOM 575 O O . LEU A 1 73 ? -12.618 2.412 10.976 1.00 98.31 73 LEU A O 1
ATOM 579 N N . ASN A 1 74 ? -12.018 3.179 8.959 1.00 98.44 74 ASN A N 1
ATOM 580 C CA . ASN A 1 74 ? -13.318 2.925 8.366 1.00 98.44 74 ASN A CA 1
ATOM 581 C C . ASN A 1 74 ? -13.588 1.426 8.295 1.00 98.44 74 ASN A C 1
ATOM 583 O O . ASN A 1 74 ? -12.928 0.682 7.568 1.00 98.44 74 ASN A O 1
ATOM 587 N N . ARG A 1 75 ? -14.587 0.983 9.060 1.00 98.06 75 ARG A N 1
ATOM 588 C CA . ARG A 1 75 ? -14.916 -0.434 9.198 1.00 98.06 75 ARG A CA 1
ATOM 589 C C . ARG A 1 75 ? -15.276 -1.081 7.862 1.00 98.06 75 ARG A C 1
ATOM 591 O O . ARG A 1 75 ? -14.815 -2.185 7.599 1.00 98.06 75 ARG A O 1
ATOM 598 N N . GLU A 1 76 ? -16.060 -0.416 7.016 1.00 98.19 76 GLU A N 1
ATOM 599 C CA . GLU A 1 76 ? -16.422 -0.952 5.699 1.00 98.19 76 GLU A CA 1
ATOM 600 C C . GLU A 1 76 ? -15.184 -1.080 4.803 1.00 98.19 76 GLU A C 1
ATOM 602 O O . GLU A 1 76 ? -14.955 -2.130 4.200 1.00 98.19 76 GLU A O 1
ATOM 607 N N . GLY A 1 77 ? -14.339 -0.045 4.776 1.00 98.25 77 GLY A N 1
ATOM 608 C CA . GLY A 1 77 ? -13.072 -0.060 4.048 1.00 98.25 77 GLY A CA 1
ATOM 609 C C . GLY A 1 77 ? -12.149 -1.188 4.512 1.00 98.25 77 GLY A C 1
ATOM 610 O O . GLY A 1 77 ? -11.597 -1.913 3.685 1.00 98.25 77 GLY A O 1
ATOM 611 N N . LEU A 1 78 ? -12.025 -1.390 5.823 1.00 98.62 78 LEU A N 1
ATOM 612 C CA . LEU A 1 78 ? -11.224 -2.464 6.407 1.00 98.62 78 LEU A CA 1
ATOM 613 C C . LEU A 1 78 ? -11.782 -3.859 6.087 1.00 98.62 78 LEU A C 1
ATOM 615 O O . LEU A 1 78 ? -10.999 -4.752 5.768 1.00 98.62 78 LEU A O 1
ATOM 619 N N . GLU A 1 79 ? -13.101 -4.065 6.108 1.00 98.12 79 GLU A N 1
ATOM 620 C CA . GLU A 1 79 ? -13.703 -5.346 5.702 1.00 98.12 79 GLU A CA 1
ATOM 621 C C . GLU A 1 79 ? -13.498 -5.614 4.198 1.00 98.12 79 GLU A C 1
ATOM 623 O O . GLU A 1 79 ? -13.176 -6.737 3.806 1.00 98.12 79 GLU A O 1
ATOM 628 N N . GLN A 1 80 ? -13.574 -4.582 3.347 1.00 97.81 80 GLN A N 1
ATOM 629 C CA . GLN A 1 80 ? -13.231 -4.697 1.922 1.00 97.81 80 GLN A CA 1
ATOM 630 C C . GLN A 1 80 ? -11.754 -5.066 1.717 1.00 97.81 80 GLN A C 1
ATOM 632 O O . GLN A 1 80 ? -11.447 -5.902 0.866 1.00 97.81 80 GLN A O 1
ATOM 637 N N . LEU A 1 81 ? -10.836 -4.482 2.499 1.00 98.12 81 LEU A N 1
ATOM 638 C CA . LEU A 1 81 ? -9.414 -4.842 2.474 1.00 98.12 81 LEU A CA 1
ATOM 639 C C . LEU A 1 81 ? -9.183 -6.280 2.948 1.00 98.12 81 LEU A C 1
ATOM 641 O O . LEU A 1 81 ? -8.433 -7.018 2.312 1.00 98.12 81 LEU A O 1
ATOM 645 N N . LYS A 1 82 ? -9.849 -6.697 4.027 1.00 97.56 82 LYS A N 1
ATOM 646 C CA . LYS A 1 82 ? -9.781 -8.058 4.574 1.00 97.56 82 LYS A CA 1
ATOM 647 C C . LYS A 1 82 ? -10.290 -9.108 3.583 1.00 97.56 82 LYS A C 1
ATOM 649 O O . LYS A 1 82 ? -9.764 -10.217 3.545 1.00 97.56 82 LYS A O 1
ATOM 654 N N . ALA A 1 83 ? -11.268 -8.762 2.744 1.00 96.75 83 ALA A N 1
ATOM 655 C CA . ALA A 1 83 ? -11.753 -9.642 1.682 1.00 96.75 83 ALA A CA 1
ATOM 656 C C . ALA A 1 83 ? -10.712 -9.891 0.567 1.00 96.75 83 ALA A C 1
ATOM 658 O O . ALA A 1 83 ? -10.815 -10.881 -0.158 1.00 96.75 83 ALA A O 1
ATOM 659 N N . GLN A 1 84 ? -9.682 -9.044 0.432 1.00 97.31 84 GLN A N 1
ATOM 660 C CA . GLN A 1 84 ? -8.613 -9.223 -0.555 1.00 97.31 84 GLN A CA 1
ATOM 661 C C . GLN A 1 84 ? -7.585 -10.261 -0.073 1.00 97.31 84 GLN A C 1
ATOM 663 O O . GLN A 1 84 ? -6.494 -9.925 0.382 1.00 97.31 84 GLN A O 1
ATOM 668 N N . GLN A 1 85 ? -7.896 -11.548 -0.237 1.00 94.94 85 GLN A N 1
ATOM 669 C CA . GLN A 1 85 ? -7.075 -12.674 0.253 1.00 94.94 85 GLN A CA 1
ATOM 670 C C . GLN A 1 85 ? -5.626 -12.695 -0.276 1.00 94.94 85 GLN A C 1
ATOM 672 O O . GLN A 1 85 ? -4.742 -13.304 0.325 1.00 94.94 85 GLN A O 1
ATOM 677 N N . ARG A 1 86 ? -5.361 -12.030 -1.409 1.00 96.19 86 ARG A N 1
ATOM 678 C CA . ARG A 1 86 ? -4.020 -11.924 -2.012 1.00 96.19 86 ARG A CA 1
ATOM 679 C C . ARG A 1 86 ? -3.184 -10.775 -1.454 1.00 96.19 86 ARG A C 1
ATOM 681 O O . ARG A 1 86 ? -2.008 -10.674 -1.806 1.00 96.19 86 ARG A O 1
ATOM 688 N N . LEU A 1 87 ? -3.725 -9.955 -0.554 1.00 97.31 87 LEU A N 1
ATOM 689 C CA . LEU A 1 87 ? -2.957 -8.931 0.147 1.00 97.31 87 LEU A CA 1
ATOM 690 C C . LEU A 1 87 ? -1.790 -9.570 0.928 1.00 97.31 87 LEU A C 1
ATOM 692 O O . LEU A 1 87 ? -1.780 -10.766 1.233 1.00 97.31 87 LEU A O 1
ATOM 696 N N . SER A 1 88 ? -0.724 -8.818 1.189 1.00 98.00 88 SER A N 1
ATOM 697 C CA . SER A 1 88 ? 0.414 -9.348 1.939 1.00 98.00 88 SER A CA 1
ATOM 698 C C . SER A 1 88 ? 0.032 -9.647 3.388 1.00 98.00 88 SER A C 1
ATOM 700 O O . SER A 1 88 ? -0.787 -8.950 3.985 1.00 98.00 88 SER A O 1
ATOM 702 N N . LYS A 1 89 ? 0.680 -10.655 3.987 1.00 97.38 89 LYS A N 1
ATOM 703 C CA . LYS A 1 89 ? 0.431 -11.041 5.387 1.00 97.38 89 LYS A CA 1
ATOM 704 C C . LYS A 1 89 ? 0.619 -9.873 6.358 1.00 97.38 89 LYS A C 1
ATOM 706 O O . LYS A 1 89 ? -0.141 -9.744 7.307 1.00 97.38 89 LYS A O 1
ATOM 711 N N . SER A 1 90 ? 1.608 -9.011 6.105 1.00 96.75 90 SER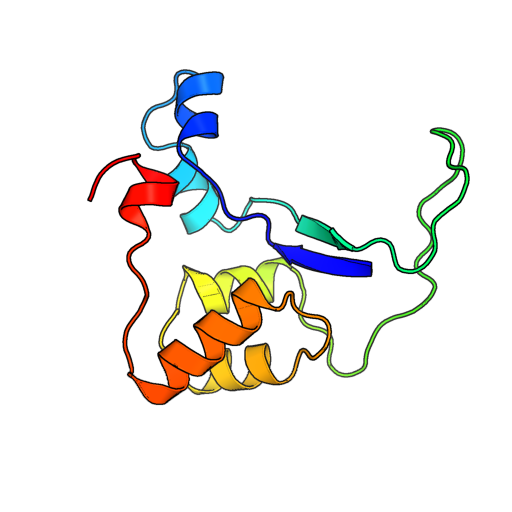 A N 1
ATOM 712 C CA . SER A 1 90 ? 1.852 -7.827 6.936 1.00 96.75 90 SER A CA 1
ATOM 713 C C . SER A 1 90 ? 0.687 -6.840 6.886 1.00 96.75 90 SER A C 1
ATOM 715 O O . SER A 1 90 ? 0.302 -6.318 7.924 1.00 96.75 90 SER A O 1
ATOM 717 N N . TRP A 1 91 ? 0.137 -6.577 5.699 1.00 97.69 91 TRP A N 1
ATOM 718 C CA . TRP A 1 91 ? -0.984 -5.653 5.545 1.00 97.69 91 TRP A CA 1
ATOM 719 C C . TRP A 1 91 ? -2.287 -6.255 6.075 1.00 97.69 91 TRP A C 1
ATOM 721 O O . TRP A 1 91 ? -2.975 -5.589 6.842 1.00 97.69 91 TRP A O 1
ATOM 731 N N . SER A 1 92 ? -2.581 -7.521 5.751 1.00 97.56 92 SER A N 1
ATOM 732 C CA . SER A 1 92 ? -3.753 -8.235 6.291 1.00 97.56 92 SER A CA 1
ATOM 733 C C . SER A 1 92 ? -3.729 -8.264 7.819 1.00 97.56 92 SER A C 1
ATOM 735 O O . SER A 1 92 ? -4.713 -7.910 8.458 1.00 97.56 92 SER A O 1
ATOM 737 N N . GLY A 1 93 ? -2.574 -8.576 8.416 1.00 98.19 93 GLY A N 1
ATOM 738 C CA . GLY A 1 93 ? -2.426 -8.601 9.870 1.00 98.19 93 GLY A CA 1
ATOM 739 C C . GLY A 1 93 ? -2.663 -7.241 10.534 1.00 98.19 93 GLY A C 1
ATOM 740 O O . GLY A 1 93 ? -3.220 -7.189 11.625 1.00 98.19 93 GLY A O 1
ATOM 741 N N . ASN A 1 94 ? -2.286 -6.131 9.892 1.00 98.19 94 ASN A N 1
ATOM 742 C CA . ASN A 1 94 ? -2.596 -4.794 10.409 1.00 98.19 94 ASN A CA 1
ATOM 743 C C . ASN A 1 94 ? -4.080 -4.441 10.244 1.00 98.19 94 ASN A C 1
ATOM 745 O O . ASN A 1 94 ? -4.665 -3.883 11.166 1.00 98.19 94 ASN A O 1
ATOM 749 N N . VAL A 1 95 ? -4.706 -4.802 9.120 1.00 98.50 95 VAL A N 1
ATOM 750 C CA . VAL A 1 95 ? -6.155 -4.626 8.908 1.00 98.50 95 VAL A CA 1
ATOM 751 C C . VAL A 1 95 ? -6.958 -5.374 9.975 1.00 98.50 95 VAL A C 1
ATOM 753 O O . VAL A 1 95 ? -7.857 -4.801 10.583 1.00 98.50 95 VAL A O 1
ATOM 756 N N . GLU A 1 96 ? -6.603 -6.629 10.254 1.00 98.38 96 GLU A N 1
ATOM 757 C CA . GLU A 1 96 ? -7.241 -7.439 11.298 1.00 98.38 96 GLU A CA 1
ATOM 758 C C . GLU A 1 96 ? -7.068 -6.824 12.689 1.00 98.38 96 GLU A C 1
ATOM 760 O O . GLU A 1 96 ? -8.035 -6.738 13.445 1.00 98.38 96 GLU A O 1
ATOM 765 N N . LYS A 1 97 ? -5.862 -6.338 13.014 1.00 98.50 97 LYS A N 1
ATOM 766 C CA . LYS A 1 97 ? -5.608 -5.631 14.277 1.00 98.50 97 LYS A CA 1
ATOM 767 C C . LYS A 1 97 ? -6.465 -4.378 14.401 1.00 98.50 97 LYS A C 1
ATOM 769 O O . LYS A 1 97 ? -7.136 -4.237 15.411 1.00 98.50 97 LYS A O 1
ATOM 774 N N . ARG A 1 98 ? -6.519 -3.530 13.370 1.00 98.56 98 ARG A N 1
ATOM 775 C CA . ARG A 1 98 ? -7.359 -2.320 13.358 1.00 98.56 98 ARG A CA 1
ATOM 776 C C . ARG A 1 98 ? -8.837 -2.644 13.549 1.00 98.56 98 ARG A C 1
ATOM 778 O O . ARG A 1 98 ? -9.506 -1.969 14.319 1.00 98.56 98 ARG A O 1
ATOM 785 N N . LEU A 1 99 ? -9.344 -3.695 12.898 1.00 98.44 99 LEU A N 1
ATOM 786 C CA . LEU A 1 99 ? -10.725 -4.159 13.086 1.00 98.4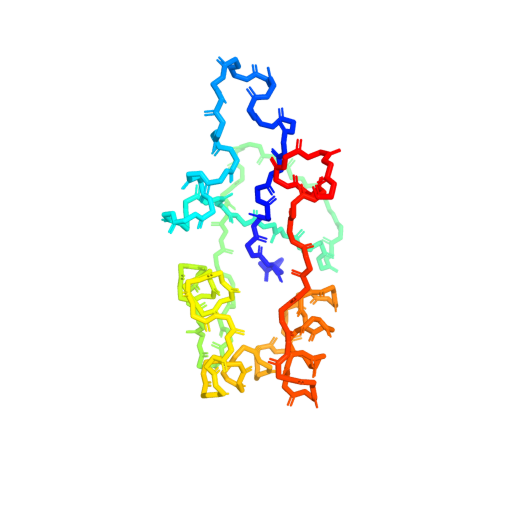4 99 LEU A CA 1
ATOM 787 C C . LEU A 1 99 ? -11.000 -4.634 14.520 1.00 98.44 99 LEU A C 1
ATOM 789 O O . LEU A 1 99 ? -12.127 -4.490 14.991 1.00 98.44 99 LEU A O 1
ATOM 793 N N . ALA A 1 100 ? -10.003 -5.217 15.188 1.00 98.44 100 ALA A N 1
ATOM 794 C CA . ALA A 1 100 ? -10.126 -5.734 16.548 1.00 98.44 100 ALA A CA 1
ATOM 795 C C . ALA A 1 100 ? -9.950 -4.654 17.628 1.00 98.44 100 ALA A C 1
ATOM 797 O O . ALA A 1 100 ? -10.640 -4.702 18.642 1.00 98.44 100 ALA A O 1
ATOM 798 N N . THR A 1 101 ? -9.030 -3.705 17.432 1.00 98.25 101 THR A N 1
ATOM 799 C CA . THR A 1 101 ? -8.660 -2.704 18.445 1.00 98.25 101 THR A CA 1
ATOM 800 C C . THR A 1 101 ? -9.298 -1.340 18.213 1.00 98.25 101 THR A C 1
ATOM 802 O O . THR A 1 101 ? -9.445 -0.577 19.160 1.00 98.25 101 THR A O 1
ATOM 805 N N . GLY A 1 102 ? -9.672 -1.011 16.973 1.00 98.12 102 GLY A N 1
ATOM 806 C CA . GLY A 1 102 ? -10.063 0.348 16.595 1.00 98.12 102 GLY A CA 1
ATOM 807 C C . GLY A 1 102 ? -8.888 1.332 16.555 1.00 98.12 102 GLY A C 1
ATOM 808 O O . GLY A 1 102 ? -9.113 2.538 16.536 1.00 98.12 102 GLY A O 1
ATOM 809 N N . GLU A 1 103 ? -7.645 0.842 16.538 1.00 98.25 103 GLU A N 1
ATOM 810 C CA . GLU A 1 103 ? -6.435 1.667 16.605 1.00 98.25 103 GLU A CA 1
ATOM 811 C C . GLU A 1 103 ? -5.536 1.470 15.383 1.00 98.25 103 GLU A C 1
ATOM 813 O O . GLU A 1 103 ? -5.380 0.356 14.880 1.00 98.25 103 GLU A O 1
ATOM 818 N N . VAL A 1 104 ? -4.897 2.554 14.935 1.00 98.00 104 VAL A N 1
ATOM 819 C CA . VAL A 1 104 ? -3.907 2.537 13.848 1.00 98.00 104 VAL A CA 1
ATOM 820 C C . VAL A 1 104 ? -2.512 2.373 14.435 1.00 98.00 104 VAL A C 1
ATOM 822 O O . VAL A 1 104 ? -2.139 3.057 15.387 1.00 98.00 104 VAL A O 1
ATOM 825 N N . GLU A 1 105 ? -1.711 1.489 13.846 1.00 96.94 105 GLU A N 1
ATOM 826 C CA . GLU A 1 105 ? -0.312 1.345 14.227 1.00 96.94 105 GLU A CA 1
ATOM 827 C C . GLU A 1 105 ? 0.489 2.630 13.954 1.00 96.94 105 GLU A C 1
ATOM 829 O O . GLU A 1 105 ? 0.283 3.304 12.946 1.00 96.94 105 GLU A O 1
ATOM 834 N N . ASN A 1 106 ? 1.447 2.960 14.824 1.00 96.25 106 ASN A N 1
ATOM 835 C CA . ASN A 1 106 ? 2.284 4.146 14.642 1.00 96.25 106 ASN A CA 1
ATOM 836 C C . ASN A 1 106 ? 3.113 4.041 13.342 1.00 96.25 106 ASN A C 1
ATOM 838 O O . ASN A 1 106 ? 3.829 3.061 13.110 1.00 96.25 106 ASN A O 1
ATOM 842 N N . TRP A 1 107 ? 3.035 5.072 12.495 1.00 97.06 107 TRP A N 1
ATOM 843 C CA . TRP A 1 107 ? 3.788 5.155 11.238 1.00 97.06 107 TRP A CA 1
ATOM 844 C C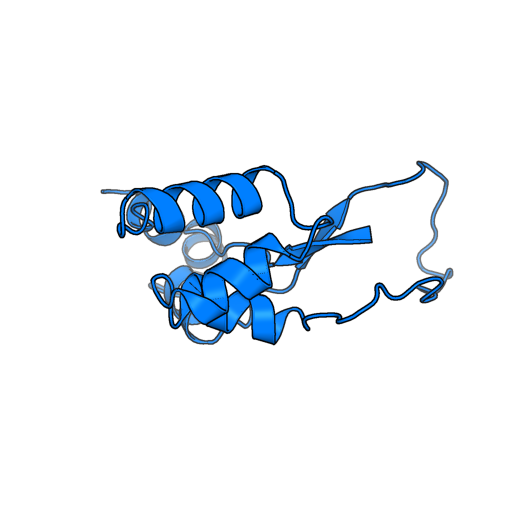 . TRP A 1 107 ? 5.057 6.013 11.314 1.00 97.06 107 TRP A C 1
ATOM 846 O O . TRP A 1 107 ? 5.852 5.972 10.371 1.00 97.06 107 TRP A O 1
ATOM 856 N N . ASN A 1 108 ? 5.286 6.750 12.401 1.00 96.44 108 ASN A N 1
ATOM 857 C CA . ASN A 1 108 ? 6.374 7.721 12.541 1.00 96.44 108 ASN A CA 1
ATOM 858 C C . ASN A 1 108 ? 7.740 7.065 12.354 1.00 96.44 108 ASN A C 1
ATOM 860 O O . ASN A 1 108 ? 8.537 7.538 11.550 1.00 96.44 108 ASN A O 1
ATOM 864 N N . PHE A 1 109 ? 7.986 5.897 12.950 1.00 94.81 109 PHE A N 1
ATOM 865 C CA . PHE A 1 109 ? 9.261 5.202 12.737 1.00 94.81 109 PHE A CA 1
ATOM 866 C C . PHE A 1 109 ? 9.531 4.897 11.260 1.00 94.81 109 PHE A C 1
ATOM 868 O O . PHE A 1 109 ? 10.664 5.005 10.791 1.00 94.81 109 PHE A O 1
ATOM 875 N N . ARG A 1 110 ? 8.492 4.541 10.498 1.00 96.62 110 ARG A N 1
ATOM 876 C CA . ARG A 1 110 ? 8.621 4.259 9.066 1.00 96.62 110 ARG A CA 1
ATOM 877 C C . ARG A 1 110 ? 8.797 5.539 8.251 1.00 96.62 110 ARG A C 1
ATOM 879 O O . ARG A 1 110 ? 9.610 5.547 7.324 1.00 96.62 110 ARG A O 1
ATOM 886 N N . LEU A 1 111 ? 8.020 6.579 8.546 1.00 97.12 111 LEU A N 1
ATOM 887 C CA . LEU A 1 111 ? 7.947 7.804 7.745 1.00 97.12 111 LEU A CA 1
ATOM 888 C C . LEU A 1 111 ? 9.036 8.821 8.100 1.00 97.12 111 LEU A C 1
ATOM 890 O O . LEU A 1 111 ? 9.614 9.405 7.186 1.00 97.12 111 LEU A O 1
ATOM 894 N N . LEU A 1 112 ? 9.343 8.967 9.387 1.00 95.19 112 LEU A N 1
ATOM 895 C CA . LEU A 1 112 ? 10.218 9.981 9.986 1.00 95.19 112 LEU A CA 1
ATOM 896 C C . LEU A 1 112 ? 11.508 9.404 10.587 1.00 95.19 112 LEU A C 1
ATOM 898 O O . LEU A 1 112 ? 12.508 10.106 10.685 1.00 95.19 112 LEU A O 1
ATOM 902 N N . GLY A 1 113 ? 11.523 8.119 10.953 1.00 91.25 113 GLY A N 1
ATOM 903 C CA . GLY A 1 113 ? 12.698 7.469 11.551 1.00 91.25 113 GLY A CA 1
ATOM 904 C C . GLY A 1 113 ? 12.797 7.564 13.073 1.00 91.25 113 GLY A C 1
ATOM 905 O O . GLY A 1 113 ? 13.762 7.060 13.641 1.00 91.25 113 GLY A O 1
ATOM 906 N N . HIS A 1 114 ? 11.805 8.157 13.731 1.00 89.12 114 HIS A N 1
ATOM 907 C CA . HIS A 1 114 ? 11.684 8.247 15.185 1.00 89.12 114 HIS A CA 1
ATOM 908 C C . HIS A 1 114 ? 10.218 8.060 15.607 1.00 89.12 114 HIS A C 1
ATOM 910 O O . HIS A 1 114 ? 9.337 8.018 14.745 1.00 89.12 114 HIS A O 1
ATOM 916 N N . ALA A 1 115 ? 9.978 7.902 16.913 1.00 74.94 115 ALA A N 1
ATOM 917 C CA . ALA A 1 115 ? 8.632 7.817 17.487 1.00 74.94 115 ALA A CA 1
ATOM 918 C C . ALA A 1 115 ? 7.854 9.127 17.324 1.00 74.94 115 ALA A C 1
ATOM 920 O O . ALA A 1 115 ? 8.503 10.200 17.303 1.00 74.94 115 ALA A O 1
#

Radius of gyration: 15.73 Å; chains: 1; bounding box: 34×36×42 Å

Secondary structure (DSSP, 8-state):
-EEEEPPP-HHHHHHHT-TTHHHHHHHTT---EEE--SS-----TTSPP------SSPPPHHHHHIIIIISTT-HHHHHHHHT-TTS-HHHHHHHHHHHHHS-PPP-HHHHTS--

Foldseek 3Di:
DFAAFDQFFQVVCVVVVNPQPSVVCLQQLVRGTDDDDPDDDDDDPPDDDDDPDDDPPDDDNSLLSCCCRVVNLPLVSLVSVCVPPSHDPVSNVQSVVCNVPVDHDDCCCGRPVDD

Sequence (115 aa):
EVSQPRSPCMKLSQRWGVEGFSIDMQDVSRCGWLYRVIQPGMVSVNDPLVLIERVDNPLSVLAVCERYFGDPLNREGLEQLKAQQRLSKSWSGNVEKRLATGEVENWNFRLLGHA